Protein AF-A0A355UCE6-F1 (afdb_monomer_lite)

Structure (mmCIF, N/CA/C/O backbone):
data_AF-A0A355UCE6-F1
#
_entry.id   AF-A0A355UCE6-F1
#
loop_
_atom_site.group_PDB
_atom_site.id
_atom_site.type_symbol
_atom_site.label_atom_id
_atom_site.label_alt_id
_atom_site.label_comp_id
_atom_site.label_asym_id
_atom_site.label_entity_id
_atom_site.label_seq_id
_atom_site.pdbx_PDB_ins_code
_atom_site.Cartn_x
_atom_site.Cartn_y
_atom_site.Cartn_z
_atom_site.occupancy
_atom_site.B_iso_or_equiv
_atom_site.auth_seq_id
_atom_site.auth_comp_id
_atom_site.auth_asym_id
_atom_site.auth_atom_id
_atom_site.pdbx_PDB_model_num
ATOM 1 N N . MET A 1 1 ? -4.758 -0.846 -3.168 1.00 91.81 1 MET A N 1
ATOM 2 C CA . MET A 1 1 ? -5.588 -1.915 -2.593 1.00 91.81 1 MET A CA 1
ATOM 3 C C . MET A 1 1 ? -6.322 -1.317 -1.412 1.00 91.81 1 MET A C 1
ATOM 5 O O . MET A 1 1 ? -5.687 -0.976 -0.423 1.00 91.81 1 MET A O 1
ATOM 9 N N . LEU A 1 2 ? -7.637 -1.150 -1.549 1.00 95.31 2 LEU A N 1
ATOM 10 C CA . LEU A 1 2 ? -8.475 -0.472 -0.563 1.00 95.31 2 LEU A CA 1
ATOM 11 C C . LEU A 1 2 ? -9.219 -1.497 0.297 1.00 95.31 2 LEU A C 1
ATOM 13 O O . LEU A 1 2 ? -9.940 -2.342 -0.238 1.00 95.31 2 LEU A O 1
ATOM 17 N N . TYR A 1 3 ? -9.097 -1.376 1.614 1.00 95.62 3 TYR A N 1
ATOM 18 C CA . TYR A 1 3 ? -9.779 -2.221 2.590 1.00 95.62 3 TYR A CA 1
ATOM 19 C C . TYR A 1 3 ? -10.805 -1.393 3.346 1.00 95.62 3 TYR A C 1
ATOM 21 O O . TYR A 1 3 ? -10.464 -0.374 3.935 1.00 95.62 3 TYR A O 1
ATOM 29 N N . SER A 1 4 ? -12.063 -1.836 3.373 1.00 96.88 4 SER A N 1
ATOM 30 C CA . SER A 1 4 ? -13.135 -1.194 4.152 1.00 96.88 4 SER A CA 1
ATOM 31 C C . SER A 1 4 ? -13.037 -1.521 5.649 1.00 96.88 4 SER A C 1
ATOM 33 O O . SER A 1 4 ? -13.989 -2.026 6.238 1.00 96.88 4 SER A O 1
ATOM 35 N N . VAL A 1 5 ? -11.857 -1.290 6.221 1.00 95.94 5 VAL A N 1
ATOM 36 C CA . VAL A 1 5 ? -11.521 -1.439 7.638 1.00 95.94 5 VAL A CA 1
ATOM 37 C C . VAL A 1 5 ? -10.628 -0.264 8.014 1.00 95.94 5 VAL A C 1
ATOM 39 O O . VAL A 1 5 ? -9.648 -0.013 7.323 1.00 95.94 5 VAL A O 1
ATOM 42 N N . GLY A 1 6 ? -10.955 0.445 9.089 1.00 96.44 6 GLY A N 1
ATOM 43 C CA . GLY A 1 6 ? -10.163 1.558 9.608 1.00 96.44 6 GLY A CA 1
ATOM 44 C C . GLY A 1 6 ? -10.219 1.641 11.132 1.00 96.44 6 GLY A C 1
ATOM 45 O O . GLY A 1 6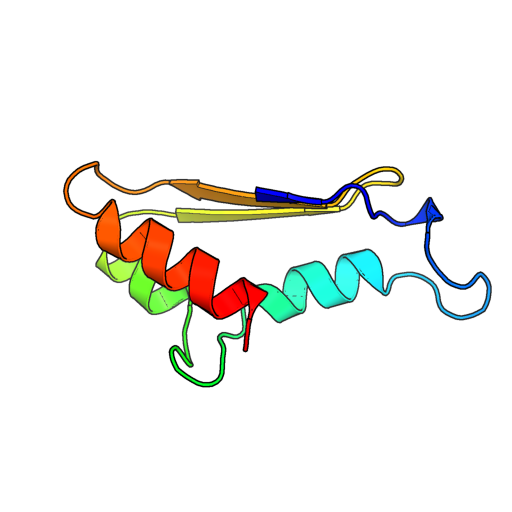 ? -10.622 0.698 11.814 1.00 96.44 6 GLY A O 1
ATOM 46 N N . ALA A 1 7 ? -9.840 2.791 11.692 1.00 96.94 7 ALA A N 1
ATOM 47 C CA . ALA A 1 7 ? -9.788 2.974 13.146 1.00 96.94 7 ALA A CA 1
ATOM 48 C C . ALA A 1 7 ? -11.153 2.784 13.845 1.00 96.94 7 ALA A C 1
ATOM 50 O O . ALA A 1 7 ? -11.199 2.436 15.024 1.00 96.94 7 ALA A O 1
ATOM 51 N N . LYS A 1 8 ? -12.282 2.970 13.139 1.00 96.56 8 LYS A N 1
ATOM 52 C CA . LYS A 1 8 ? -13.626 2.761 13.712 1.00 96.56 8 LYS A CA 1
ATOM 53 C C . LYS A 1 8 ? -13.950 1.289 13.986 1.00 96.56 8 LYS A C 1
ATOM 55 O O . LYS A 1 8 ? -14.846 1.011 14.779 1.00 96.56 8 LYS A O 1
ATOM 60 N N . ASP A 1 9 ? -13.259 0.372 13.312 1.00 96.69 9 ASP A N 1
ATOM 61 C CA . ASP A 1 9 ? -13.509 -1.071 13.375 1.0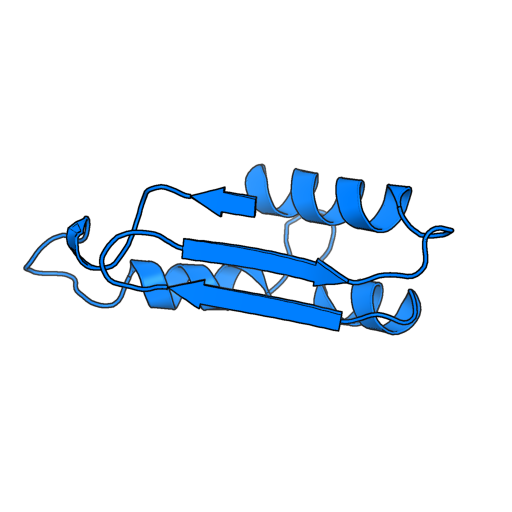0 96.69 9 ASP A CA 1
ATOM 62 C C . ASP A 1 9 ? -12.678 -1.752 14.479 1.00 96.69 9 ASP A C 1
ATOM 64 O O . ASP A 1 9 ? -12.748 -2.966 14.684 1.00 96.69 9 ASP A O 1
ATOM 68 N N . GLU A 1 10 ? -11.882 -0.972 15.213 1.00 96.56 10 GLU A N 1
ATOM 69 C CA . GLU A 1 10 ? -11.028 -1.453 16.290 1.00 96.56 10 GLU A CA 1
ATOM 70 C C . GLU A 1 10 ? -11.824 -1.846 17.541 1.00 96.56 10 GLU A C 1
ATOM 72 O O . GLU A 1 10 ? -12.908 -1.338 17.840 1.00 96.56 10 GLU A O 1
ATOM 77 N N . ASN A 1 11 ? -11.242 -2.736 18.349 1.00 95.69 11 ASN A N 1
ATOM 78 C CA . ASN A 1 11 ? -11.759 -2.975 19.689 1.00 95.69 11 ASN A CA 1
ATOM 79 C C . ASN A 1 11 ? -11.521 -1.711 20.538 1.00 95.69 11 ASN A C 1
ATOM 81 O O . ASN A 1 11 ? -10.367 -1.300 20.662 1.00 95.69 11 ASN A O 1
ATOM 85 N N . PRO A 1 12 ? -12.540 -1.141 21.211 1.00 94.75 12 PRO A N 1
ATOM 86 C CA . PRO A 1 12 ? -12.373 0.076 22.012 1.00 94.75 12 PRO A CA 1
ATOM 87 C C . PRO A 1 12 ? -11.319 -0.020 23.128 1.00 94.75 12 PRO A C 1
ATOM 89 O O . PRO A 1 12 ? -10.808 0.997 23.582 1.00 94.75 12 PRO A O 1
ATOM 92 N N . ASN A 1 13 ? -10.975 -1.235 23.573 1.00 97.12 13 ASN A N 1
ATOM 93 C CA . ASN A 1 13 ? -9.926 -1.481 24.569 1.00 97.12 13 ASN A CA 1
ATOM 94 C C . ASN A 1 13 ? -8.535 -1.736 23.951 1.00 97.12 13 ASN A C 1
ATOM 96 O O . ASN A 1 13 ? -7.585 -2.012 24.685 1.00 97.12 13 ASN A O 1
ATOM 100 N N . LYS A 1 14 ? -8.410 -1.727 22.618 1.00 93.75 14 LYS A N 1
ATOM 101 C CA . LYS A 1 14 ? -7.175 -1.981 21.857 1.00 93.75 14 LYS A CA 1
ATOM 102 C C . LYS A 1 14 ? -7.144 -1.106 20.600 1.00 93.75 14 LYS A C 1
ATOM 104 O O . LYS A 1 14 ? -7.400 -1.581 19.497 1.00 93.75 14 LYS A O 1
ATOM 109 N N . THR A 1 15 ? -6.847 0.172 20.798 1.00 96.19 15 THR A N 1
ATOM 110 C CA . THR A 1 15 ? -6.830 1.181 19.734 1.00 96.19 15 THR A CA 1
ATOM 111 C C . THR A 1 15 ? -5.470 1.286 19.041 1.00 96.19 15 THR A C 1
ATOM 113 O O . THR A 1 15 ? -4.438 0.997 19.650 1.00 96.19 15 THR A O 1
ATOM 116 N N . GLY A 1 16 ? -5.459 1.772 17.800 1.00 95.88 16 GLY A N 1
ATOM 117 C CA . GLY A 1 16 ? -4.265 1.977 16.975 1.00 95.88 16 GLY A CA 1
ATOM 118 C C . GLY A 1 16 ? -3.794 0.724 16.238 1.00 95.88 16 GLY A C 1
ATOM 119 O O . GLY A 1 16 ? -2.715 0.733 15.654 1.00 95.88 16 GLY A O 1
ATOM 120 N N . PHE A 1 17 ? -4.574 -0.355 16.269 1.00 96.88 17 PHE A N 1
ATOM 121 C CA . PHE A 1 17 ? -4.229 -1.624 15.635 1.00 96.88 17 PHE A CA 1
ATOM 122 C C . PHE A 1 17 ? -4.350 -1.559 14.116 1.00 96.88 17 PHE A C 1
ATOM 124 O O . PHE A 1 17 ? -3.491 -2.110 13.442 1.00 96.88 17 PHE A O 1
ATOM 131 N N . ALA A 1 18 ? -5.350 -0.864 13.572 1.00 96.38 18 ALA A N 1
ATOM 132 C CA . ALA A 1 18 ? -5.484 -0.694 12.128 1.00 96.38 18 ALA A CA 1
ATOM 133 C C . ALA A 1 18 ? -4.242 0.010 11.554 1.00 96.38 18 ALA A C 1
ATOM 135 O O . ALA A 1 18 ? -3.604 -0.502 10.638 1.00 96.38 18 ALA A O 1
ATOM 136 N N . HIS A 1 19 ? -3.818 1.106 12.189 1.00 97.06 19 HIS A N 1
ATOM 137 C CA . HIS A 1 19 ? -2.596 1.817 11.812 1.00 97.06 19 HIS A CA 1
ATOM 138 C C . HIS A 1 19 ? -1.327 0.998 12.112 1.00 97.06 19 HIS A C 1
ATOM 140 O O . HIS A 1 19 ? -0.407 0.980 11.309 1.00 97.06 19 HIS A O 1
ATOM 146 N N . LEU A 1 20 ? -1.255 0.266 13.229 1.00 96.31 20 LEU A N 1
ATOM 147 C CA . LEU A 1 20 ? -0.112 -0.615 13.498 1.00 96.31 20 LEU A CA 1
ATOM 148 C C . LEU A 1 20 ? 0.044 -1.685 12.410 1.00 96.31 20 LEU A C 1
ATOM 150 O O . LEU A 1 20 ? 1.153 -1.909 11.932 1.00 96.31 20 LEU A O 1
ATOM 154 N N . PHE A 1 21 ? -1.049 -2.347 12.024 1.00 94.69 21 PHE A N 1
ATOM 155 C CA . PHE A 1 21 ? -1.012 -3.356 10.974 1.00 94.69 21 PHE A CA 1
ATOM 156 C C . PHE A 1 21 ? -0.634 -2.741 9.631 1.00 94.69 21 PHE A C 1
ATOM 158 O O . PHE A 1 21 ? 0.187 -3.338 8.950 1.00 94.69 21 PHE A O 1
ATOM 165 N N . GLU A 1 22 ? -1.116 -1.540 9.294 1.00 95.56 22 GLU A N 1
ATOM 166 C CA . GLU A 1 22 ? -0.638 -0.775 8.133 1.00 95.56 22 GLU A CA 1
ATOM 167 C C . GLU A 1 22 ? 0.893 -0.733 8.046 1.00 95.56 22 GLU A C 1
ATOM 169 O O . GLU A 1 22 ? 1.438 -1.175 7.037 1.00 95.56 22 GLU A O 1
ATOM 174 N N . HIS A 1 23 ? 1.582 -0.310 9.113 1.00 95.31 23 HIS A N 1
ATOM 175 C CA . HIS A 1 23 ? 3.054 -0.280 9.152 1.00 95.31 23 HIS A CA 1
ATOM 176 C C . HIS A 1 23 ? 3.680 -1.673 9.030 1.00 95.31 23 HIS A C 1
ATOM 178 O O . HIS A 1 23 ? 4.676 -1.855 8.331 1.00 95.31 23 HIS A O 1
ATOM 184 N N . LEU A 1 24 ? 3.102 -2.681 9.689 1.00 94.19 24 LEU A N 1
ATOM 185 C CA . LEU A 1 24 ? 3.635 -4.045 9.647 1.00 94.19 24 LEU A CA 1
ATOM 186 C C . LEU A 1 24 ? 3.566 -4.667 8.247 1.00 94.19 24 LEU A C 1
ATOM 188 O O . LEU A 1 24 ? 4.428 -5.479 7.918 1.00 94.19 24 LEU A O 1
ATOM 192 N N . MET A 1 25 ? 2.621 -4.248 7.401 1.00 92.62 25 MET A N 1
ATOM 193 C CA . MET A 1 25 ? 2.522 -4.746 6.023 1.00 92.62 25 MET A CA 1
ATOM 194 C C . MET A 1 25 ? 3.690 -4.305 5.117 1.00 92.62 25 MET A C 1
ATOM 196 O O . MET A 1 25 ? 3.816 -4.841 4.018 1.00 92.62 25 MET A O 1
ATOM 200 N N . PHE A 1 26 ? 4.548 -3.370 5.547 1.00 92.31 26 PHE A N 1
ATOM 201 C CA . PHE A 1 26 ? 5.791 -3.006 4.840 1.00 92.31 26 PHE A CA 1
ATOM 202 C C . PHE A 1 26 ? 6.999 -3.842 5.275 1.00 92.31 26 PHE A C 1
ATOM 204 O O . PHE A 1 26 ? 8.006 -3.896 4.580 1.00 92.31 26 PHE A O 1
ATOM 211 N N . SER A 1 27 ? 6.907 -4.556 6.402 1.00 90.38 27 SER A N 1
ATOM 212 C CA . SER A 1 27 ? 8.037 -5.313 6.970 1.00 90.38 27 SER A CA 1
ATOM 213 C C . SER A 1 27 ? 8.375 -6.602 6.206 1.00 90.38 27 SER A C 1
ATOM 215 O O . SER A 1 27 ? 9.180 -7.404 6.677 1.00 90.38 27 SER A O 1
ATOM 217 N N . GLY A 1 28 ? 7.749 -6.815 5.049 1.00 91.06 28 GLY A N 1
ATOM 218 C CA . GLY A 1 28 ? 7.868 -8.026 4.257 1.00 91.06 28 GLY A CA 1
ATOM 219 C C . GLY A 1 28 ? 6.947 -9.154 4.719 1.00 91.06 28 GLY A C 1
ATOM 220 O O . GLY A 1 28 ? 6.121 -9.020 5.621 1.00 91.06 28 GLY A O 1
ATOM 221 N N . SER A 1 29 ? 7.105 -10.289 4.058 1.00 92.44 29 SER A N 1
ATOM 222 C CA . SER A 1 29 ? 6.305 -11.495 4.216 1.00 92.44 29 SER A CA 1
ATOM 223 C C . SER A 1 29 ? 7.205 -12.729 4.312 1.00 92.44 29 SER A C 1
ATOM 225 O O . SER A 1 29 ? 8.439 -12.660 4.282 1.00 92.44 29 SER A O 1
ATOM 227 N N . LYS A 1 30 ? 6.586 -13.911 4.367 1.00 91.25 30 LYS A N 1
ATOM 228 C CA . LYS A 1 30 ? 7.311 -15.185 4.305 1.00 91.25 30 LYS A CA 1
ATOM 229 C C . LYS A 1 30 ? 8.167 -15.338 3.037 1.00 91.25 30 LYS A C 1
ATOM 231 O O . LYS A 1 30 ? 9.241 -15.939 3.118 1.00 91.25 30 LYS A O 1
ATOM 236 N N . ASN A 1 31 ? 7.690 -14.846 1.892 1.00 92.75 31 ASN A N 1
ATOM 237 C CA . ASN A 1 31 ? 8.346 -15.030 0.594 1.00 92.75 31 ASN A CA 1
ATOM 238 C C . ASN A 1 31 ? 9.217 -13.828 0.199 1.00 92.75 31 ASN A C 1
ATOM 240 O O . ASN A 1 31 ? 10.246 -14.019 -0.446 1.00 92.75 31 ASN A O 1
ATOM 244 N N . TYR A 1 32 ? 8.861 -12.621 0.649 1.00 93.69 32 TYR A N 1
ATOM 245 C CA . TYR A 1 32 ? 9.568 -11.376 0.347 1.00 93.69 32 TYR A CA 1
ATOM 246 C C . TYR A 1 32 ? 9.909 -10.654 1.647 1.00 93.69 32 TYR A C 1
ATOM 248 O O . TYR A 1 32 ? 9.129 -9.859 2.155 1.00 93.69 32 TYR A O 1
ATOM 256 N N . LYS A 1 33 ? 11.079 -10.960 2.217 1.00 92.38 33 LYS A N 1
ATOM 257 C CA . LYS A 1 33 ? 11.486 -10.450 3.540 1.00 92.38 33 LYS A CA 1
ATOM 258 C C . LYS A 1 33 ? 11.666 -8.936 3.601 1.00 92.38 33 LYS A C 1
ATOM 260 O O . LYS A 1 33 ? 11.592 -8.377 4.684 1.00 92.38 33 LYS A O 1
ATOM 265 N N . ASP A 1 34 ? 11.967 -8.323 2.466 1.00 94.56 34 ASP A N 1
ATOM 266 C CA . ASP A 1 34 ? 12.190 -6.891 2.346 1.00 94.56 34 ASP A CA 1
ATOM 267 C C . ASP A 1 34 ? 11.340 -6.396 1.179 1.00 94.56 34 ASP A C 1
ATOM 269 O O . ASP A 1 34 ? 11.693 -6.580 0.013 1.00 94.56 34 ASP A O 1
ATOM 273 N N . PHE A 1 35 ? 10.143 -5.909 1.505 1.00 94.94 35 PHE A N 1
ATOM 274 C CA . PHE A 1 35 ? 9.190 -5.428 0.510 1.00 94.94 35 PHE A CA 1
ATOM 275 C C . PHE A 1 35 ? 9.740 -4.176 -0.176 1.00 94.94 35 PHE A C 1
ATOM 277 O O . PHE A 1 35 ? 9.783 -4.119 -1.405 1.00 94.94 35 PHE A O 1
ATOM 284 N N . ASP A 1 36 ? 10.219 -3.216 0.617 1.00 94.44 36 ASP A N 1
ATOM 285 C CA . ASP A 1 36 ? 10.671 -1.911 0.138 1.00 94.44 36 ASP A CA 1
ATOM 286 C C . ASP A 1 36 ? 11.886 -2.033 -0.785 1.00 94.44 36 ASP A C 1
ATOM 288 O O . ASP A 1 36 ? 11.892 -1.418 -1.851 1.00 94.44 36 ASP A O 1
ATOM 292 N N . ALA A 1 37 ? 12.852 -2.907 -0.472 1.00 95.94 37 ALA A N 1
ATOM 293 C CA . ALA A 1 37 ? 14.003 -3.133 -1.349 1.00 95.94 37 ALA A CA 1
ATOM 294 C C . ALA A 1 37 ? 13.591 -3.574 -2.765 1.00 95.94 37 ALA A C 1
ATOM 296 O O . ALA A 1 37 ? 14.128 -3.074 -3.750 1.00 95.94 37 ALA A O 1
ATOM 297 N N . ILE A 1 38 ? 12.602 -4.466 -2.893 1.00 96.44 38 ILE A N 1
ATOM 298 C CA . ILE A 1 38 ? 12.138 -4.948 -4.206 1.00 96.44 38 ILE A CA 1
ATOM 299 C C . ILE A 1 38 ? 11.422 -3.828 -4.975 1.00 96.44 38 ILE A C 1
ATOM 301 O O . ILE A 1 38 ? 11.559 -3.722 -6.200 1.00 96.44 38 ILE A O 1
ATOM 305 N N . VAL A 1 39 ? 10.660 -2.984 -4.272 1.00 97.00 39 VAL A N 1
ATOM 306 C CA . VAL A 1 39 ? 9.984 -1.818 -4.862 1.00 97.00 39 VAL A CA 1
ATOM 307 C C . VAL A 1 39 ? 11.005 -0.799 -5.376 1.00 97.00 39 VAL A C 1
ATOM 309 O O . VAL A 1 39 ? 10.900 -0.354 -6.523 1.00 97.00 39 VAL A O 1
ATOM 312 N N . GLU A 1 40 ? 12.023 -0.485 -4.573 1.00 97.06 40 GLU A N 1
ATOM 313 C CA . GLU A 1 40 ? 13.102 0.442 -4.931 1.00 97.06 40 GLU A CA 1
ATOM 314 C C . GLU A 1 40 ? 13.949 -0.086 -6.100 1.00 97.06 40 GLU A C 1
ATOM 316 O O . GLU A 1 40 ? 14.204 0.644 -7.062 1.00 97.06 40 GLU A O 1
ATOM 321 N N . GLU A 1 41 ? 14.322 -1.371 -6.082 1.00 97.38 41 GLU A N 1
ATOM 322 C CA . GLU A 1 41 ? 15.033 -2.038 -7.185 1.00 97.38 41 GLU A CA 1
ATOM 323 C C . GLU A 1 41 ? 14.218 -2.035 -8.488 1.00 97.38 41 GLU A C 1
ATOM 325 O O . GLU A 1 41 ? 14.781 -1.963 -9.584 1.00 97.38 41 GLU A O 1
ATOM 330 N N . SER A 1 42 ? 12.886 -2.040 -8.380 1.00 97.75 42 SER A N 1
ATOM 331 C CA . SER A 1 42 ? 11.952 -1.930 -9.510 1.00 97.75 42 SER A CA 1
ATOM 332 C C . SER A 1 42 ? 11.700 -0.483 -9.962 1.00 97.75 42 SER A C 1
ATOM 334 O O . SER A 1 42 ? 10.832 -0.243 -10.810 1.00 97.75 42 SER A O 1
ATOM 336 N N . ALA A 1 43 ? 12.473 0.475 -9.438 1.00 97.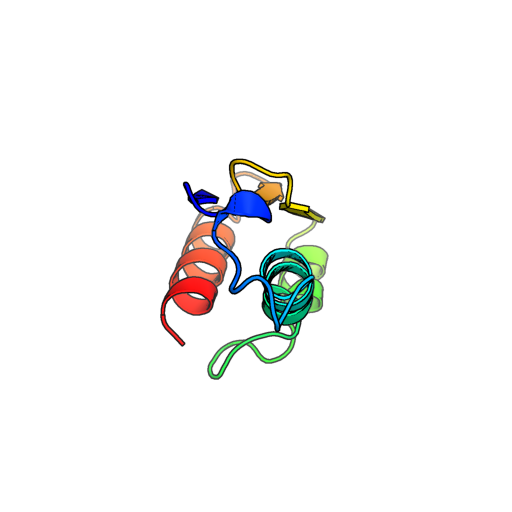56 43 ALA A N 1
ATOM 337 C CA . ALA A 1 43 ? 12.399 1.905 -9.726 1.00 97.56 43 ALA A CA 1
ATOM 338 C C . ALA A 1 43 ? 11.025 2.524 -9.430 1.00 97.56 43 ALA A C 1
ATOM 340 O O . ALA A 1 43 ? 10.509 3.312 -10.231 1.00 97.56 43 ALA A O 1
ATOM 341 N N . GLY A 1 44 ? 10.425 2.173 -8.294 1.00 97.19 44 GLY A N 1
ATOM 342 C CA . GLY A 1 44 ? 9.208 2.837 -7.853 1.00 97.19 44 GLY A CA 1
ATOM 343 C C . GLY A 1 44 ? 9.107 3.020 -6.350 1.00 97.19 44 GLY A C 1
ATOM 344 O O . GLY A 1 44 ? 10.106 3.003 -5.639 1.00 97.19 44 GLY A O 1
ATOM 345 N N . GLU A 1 45 ? 7.889 3.277 -5.894 1.00 97.44 45 GLU A N 1
ATOM 346 C CA . GLU A 1 45 ? 7.590 3.706 -4.530 1.00 97.44 45 GLU A CA 1
ATOM 347 C C . GLU A 1 45 ? 6.286 3.073 -4.041 1.00 97.44 45 GLU A C 1
ATOM 349 O O . GLU A 1 45 ? 5.399 2.738 -4.833 1.00 97.44 45 GLU A O 1
ATOM 354 N N . SER A 1 46 ? 6.156 2.913 -2.727 1.00 96.56 46 SER A N 1
ATOM 355 C CA . SER A 1 46 ? 4.933 2.423 -2.100 1.00 96.56 46 SER A CA 1
ATOM 356 C C . SER A 1 46 ? 4.616 3.217 -0.842 1.00 96.56 46 SER A C 1
ATOM 358 O O . SER A 1 46 ? 5.502 3.817 -0.233 1.00 96.56 46 SER A O 1
ATOM 360 N N . ASN A 1 47 ? 3.337 3.272 -0.482 1.00 97.06 47 ASN A N 1
ATOM 361 C CA . ASN A 1 47 ? 2.892 3.911 0.748 1.00 97.06 47 ASN A CA 1
ATOM 362 C C . ASN A 1 47 ? 1.482 3.428 1.119 1.00 97.06 47 ASN A C 1
ATOM 364 O O . ASN A 1 47 ? 0.827 2.696 0.369 1.00 97.06 47 ASN A O 1
ATOM 368 N N . ALA A 1 48 ? 1.017 3.830 2.295 1.00 97.44 48 ALA A N 1
ATOM 369 C CA . ALA A 1 48 ? -0.309 3.527 2.789 1.00 97.44 48 ALA A CA 1
ATOM 370 C C . ALA A 1 48 ? -0.813 4.627 3.720 1.00 97.44 48 ALA A C 1
ATOM 372 O O . ALA A 1 48 ? -0.073 5.523 4.123 1.00 97.44 48 ALA A O 1
ATOM 373 N N . PHE A 1 49 ? -2.104 4.573 4.022 1.00 97.75 49 PHE A N 1
ATOM 374 C CA . PHE A 1 49 ? -2.672 5.325 5.128 1.00 97.75 49 PHE A CA 1
ATOM 375 C C . PHE A 1 49 ? -3.950 4.666 5.637 1.00 97.75 49 PHE A C 1
ATOM 377 O O . PHE A 1 49 ? -4.735 4.090 4.879 1.00 97.75 49 PHE A O 1
ATOM 384 N N . THR A 1 50 ? -4.190 4.847 6.928 1.00 98.31 50 THR A N 1
ATOM 385 C CA . THR A 1 50 ? -5.389 4.415 7.634 1.00 98.31 50 THR A CA 1
ATOM 386 C C . THR A 1 50 ? -6.128 5.636 8.139 1.00 98.31 50 THR A C 1
ATOM 388 O O . THR A 1 50 ? -5.568 6.497 8.820 1.00 98.31 50 THR A O 1
ATOM 391 N N . ASN A 1 51 ? -7.418 5.704 7.834 1.00 97.69 51 ASN A N 1
ATOM 392 C CA . ASN A 1 51 ? -8.324 6.647 8.469 1.00 97.69 51 ASN A CA 1
ATOM 393 C C . ASN A 1 51 ? -9.382 5.890 9.283 1.00 97.69 51 ASN A C 1
ATOM 395 O O . ASN A 1 51 ? -9.237 4.707 9.589 1.00 97.69 51 ASN A O 1
ATOM 399 N N . ASN A 1 52 ? -10.445 6.582 9.686 1.00 97.56 52 ASN A N 1
ATOM 400 C CA . ASN A 1 52 ? -11.504 5.952 10.466 1.00 97.56 52 ASN A CA 1
ATOM 401 C C . ASN A 1 52 ? -12.264 4.883 9.677 1.00 97.56 52 ASN A C 1
ATOM 403 O O . ASN A 1 52 ? -12.754 3.943 10.285 1.00 97.56 52 ASN A O 1
ATOM 407 N N . ASP A 1 53 ? -12.371 5.021 8.359 1.00 97.88 53 ASP A N 1
ATOM 408 C CA . ASP A 1 53 ? -13.273 4.246 7.515 1.00 97.88 53 ASP A CA 1
ATOM 409 C C . ASP A 1 53 ? -12.593 3.152 6.696 1.00 97.88 53 ASP A C 1
ATOM 411 O O . ASP A 1 53 ? -13.249 2.166 6.353 1.00 97.88 53 ASP A O 1
ATOM 415 N N . TYR A 1 54 ? -11.327 3.348 6.337 1.00 98.00 54 TYR A N 1
ATOM 416 C CA . TYR A 1 54 ? -10.588 2.453 5.465 1.00 98.00 54 TYR A CA 1
ATOM 417 C C . TYR A 1 54 ? -9.073 2.575 5.655 1.00 98.00 54 TYR A C 1
ATOM 419 O O . TYR A 1 54 ? -8.555 3.597 6.120 1.00 98.00 54 TYR A O 1
ATOM 427 N N . THR A 1 55 ? -8.380 1.545 5.185 1.00 98.19 55 THR A N 1
ATOM 428 C CA . THR A 1 55 ? -6.936 1.530 4.968 1.00 98.19 55 THR A CA 1
ATOM 429 C C . THR A 1 55 ? -6.687 1.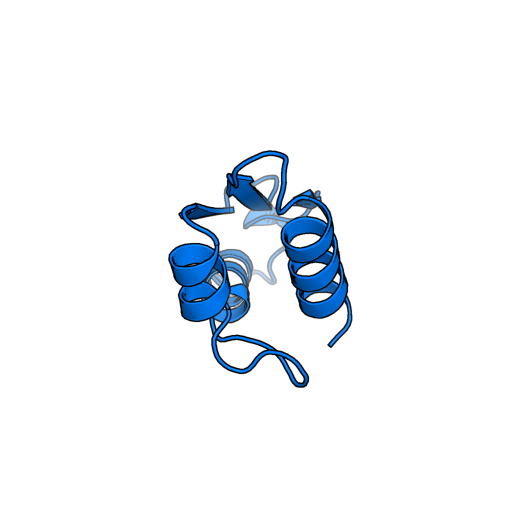344 3.478 1.00 98.19 55 THR A C 1
ATOM 431 O O . THR A 1 55 ? -7.256 0.447 2.848 1.00 98.19 55 THR A O 1
ATOM 434 N N . ASP A 1 56 ? -5.865 2.211 2.898 1.00 97.69 56 ASP A N 1
ATOM 435 C CA . ASP A 1 56 ? -5.441 2.113 1.505 1.00 97.69 56 ASP A CA 1
ATOM 436 C C . ASP A 1 56 ? -3.939 1.885 1.443 1.00 97.69 56 ASP A C 1
ATOM 438 O O . ASP A 1 56 ? -3.174 2.585 2.102 1.00 97.69 56 ASP A O 1
ATOM 442 N N . TYR A 1 57 ? -3.534 0.927 0.621 1.00 96.81 57 TYR A N 1
ATOM 443 C CA . TYR A 1 57 ? -2.139 0.679 0.298 1.00 96.81 57 TYR A CA 1
ATOM 444 C C . TYR A 1 57 ? -1.935 0.834 -1.199 1.00 96.81 57 TYR A C 1
ATOM 446 O O . TYR A 1 57 ? -2.702 0.279 -1.984 1.00 96.81 57 TYR A O 1
ATOM 454 N N . TYR A 1 58 ? -0.877 1.499 -1.633 1.00 96.38 58 TYR A N 1
ATOM 455 C CA . TYR A 1 58 ? -0.604 1.665 -3.054 1.00 96.38 58 TYR A CA 1
ATOM 456 C C . TYR A 1 58 ? 0.876 1.514 -3.364 1.00 96.38 58 TYR A C 1
ATOM 458 O O . TYR A 1 58 ? 1.747 1.779 -2.537 1.00 96.38 58 TYR A O 1
ATOM 466 N N . ILE A 1 59 ? 1.131 1.084 -4.594 1.00 96.75 59 ILE A N 1
ATOM 467 C CA . ILE A 1 59 ? 2.455 0.919 -5.167 1.00 96.75 59 ILE A CA 1
ATOM 468 C C . ILE A 1 59 ? 2.454 1.536 -6.566 1.00 96.75 59 ILE A C 1
ATOM 470 O O . ILE A 1 59 ? 1.547 1.294 -7.367 1.00 96.75 59 ILE A O 1
ATOM 474 N N . THR A 1 60 ? 3.469 2.341 -6.853 1.00 97.69 60 THR A N 1
ATOM 475 C CA . THR A 1 60 ? 3.684 2.988 -8.146 1.00 97.69 60 THR A CA 1
ATOM 476 C C . THR A 1 60 ? 4.988 2.461 -8.722 1.00 97.69 60 THR A C 1
ATOM 478 O O . THR A 1 60 ? 6.046 2.690 -8.149 1.00 97.69 60 THR A O 1
ATOM 481 N N . LEU A 1 61 ? 4.921 1.771 -9.862 1.00 97.81 61 LEU A N 1
ATOM 482 C CA . LEU A 1 61 ? 6.081 1.224 -10.573 1.00 97.81 61 LEU A CA 1
ATOM 483 C C . LEU A 1 61 ? 5.996 1.543 -12.079 1.00 97.81 61 LEU A C 1
ATOM 485 O O . LEU A 1 61 ? 4.896 1.765 -12.601 1.00 97.81 61 LEU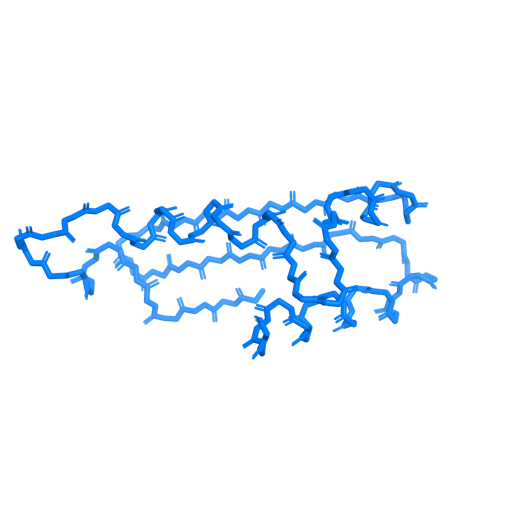 A O 1
ATOM 489 N N . PRO A 1 62 ? 7.123 1.505 -12.817 1.00 98.31 62 PRO A N 1
ATOM 490 C CA . PRO A 1 62 ? 7.111 1.479 -14.276 1.00 98.31 62 PRO A CA 1
ATOM 491 C C . PRO A 1 62 ? 6.261 0.318 -14.810 1.00 98.31 62 PRO A C 1
ATOM 493 O O . PRO A 1 62 ? 6.259 -0.776 -14.247 1.00 98.31 62 PRO A O 1
ATOM 496 N N . SER A 1 63 ? 5.583 0.516 -15.944 1.00 97.62 63 SER A N 1
ATOM 497 C CA . SER A 1 63 ? 4.664 -0.487 -16.511 1.00 97.62 63 SER A CA 1
ATOM 498 C C . SER A 1 63 ? 5.326 -1.829 -16.850 1.00 97.62 63 SER A C 1
ATOM 500 O O . SER A 1 63 ? 4.654 -2.858 -16.864 1.00 97.62 63 SER A O 1
ATOM 502 N N . THR A 1 64 ? 6.641 -1.842 -17.079 1.00 98.19 64 THR A N 1
ATOM 503 C CA . THR A 1 64 ? 7.437 -3.061 -17.289 1.00 98.19 64 THR A CA 1
ATOM 504 C C . THR A 1 64 ? 7.538 -3.947 -16.045 1.00 98.19 64 THR A C 1
ATOM 506 O O . THR A 1 64 ? 7.825 -5.129 -16.186 1.00 98.19 64 THR A O 1
ATOM 509 N N . HIS A 1 65 ? 7.276 -3.407 -14.850 1.00 98.12 65 HIS A N 1
ATOM 510 C CA . HIS A 1 65 ? 7.310 -4.119 -13.566 1.00 98.12 65 HIS A CA 1
ATOM 511 C C . HIS A 1 65 ? 5.905 -4.423 -13.016 1.00 98.12 65 HIS A C 1
ATOM 513 O O . HIS A 1 65 ? 5.735 -4.653 -11.820 1.00 98.12 65 HIS A O 1
ATOM 519 N N . LEU A 1 66 ? 4.878 -4.442 -13.877 1.00 97.25 66 LEU A N 1
ATOM 520 C CA . LEU A 1 66 ? 3.503 -4.749 -13.465 1.00 97.25 66 LEU A CA 1
ATOM 52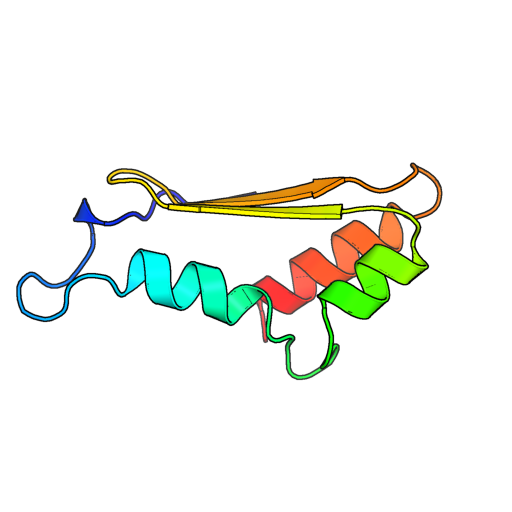1 C C . LEU A 1 66 ? 3.387 -6.119 -12.774 1.00 97.25 66 LEU A C 1
ATOM 523 O O . LEU A 1 66 ? 2.655 -6.252 -11.797 1.00 97.25 66 LEU A O 1
ATOM 527 N N . GLU A 1 67 ? 4.115 -7.127 -13.259 1.00 97.31 67 GLU A N 1
ATOM 528 C CA . GLU A 1 67 ? 4.130 -8.456 -12.639 1.00 97.31 67 GLU A CA 1
ATOM 529 C C . GLU A 1 67 ? 4.700 -8.409 -11.216 1.00 97.31 67 GLU A C 1
ATOM 531 O O . GLU A 1 67 ? 4.093 -8.970 -10.306 1.00 97.31 67 GLU A O 1
ATOM 536 N N . THR A 1 68 ? 5.792 -7.666 -11.001 1.00 96.62 68 THR A N 1
ATOM 537 C CA . THR A 1 68 ? 6.365 -7.438 -9.667 1.00 96.62 68 THR A CA 1
ATOM 538 C C . THR A 1 68 ? 5.347 -6.795 -8.731 1.00 96.62 68 THR A C 1
ATOM 540 O O . THR A 1 68 ? 5.163 -7.276 -7.615 1.00 96.62 68 THR A O 1
ATOM 543 N N . ALA A 1 69 ? 4.629 -5.762 -9.194 1.00 96.50 69 ALA A N 1
ATOM 544 C CA . ALA A 1 69 ? 3.598 -5.093 -8.399 1.00 96.50 69 ALA A CA 1
ATOM 545 C C . ALA A 1 69 ? 2.527 -6.085 -7.919 1.00 96.50 69 ALA A C 1
ATOM 547 O O . ALA A 1 69 ? 2.225 -6.168 -6.731 1.00 96.50 69 ALA A O 1
ATOM 548 N N . LEU A 1 70 ? 1.971 -6.866 -8.849 1.00 95.75 70 LEU A N 1
ATOM 549 C CA . LEU A 1 70 ? 0.896 -7.815 -8.556 1.00 95.75 70 LEU A CA 1
ATOM 550 C C . LEU A 1 70 ? 1.368 -8.962 -7.658 1.00 95.75 70 LEU A C 1
ATOM 552 O O . LEU A 1 70 ? 0.616 -9.412 -6.796 1.00 95.75 70 LEU A O 1
ATOM 556 N N . MET A 1 71 ? 2.603 -9.422 -7.844 1.00 95.81 71 MET A N 1
ATOM 557 C CA . MET A 1 71 ? 3.214 -10.473 -7.036 1.00 95.81 71 MET A CA 1
ATOM 558 C C . MET A 1 71 ? 3.418 -10.023 -5.587 1.00 95.81 71 MET A C 1
ATOM 560 O O . MET A 1 71 ? 3.002 -10.731 -4.670 1.00 95.81 71 MET A O 1
ATOM 564 N N . LEU A 1 72 ? 4.006 -8.840 -5.385 1.00 96.19 72 LEU A N 1
ATOM 565 C CA . LEU A 1 72 ? 4.221 -8.257 -4.061 1.00 96.19 72 LEU A CA 1
ATOM 566 C C . LEU A 1 72 ? 2.894 -8.020 -3.330 1.00 96.19 72 LEU A C 1
ATOM 568 O O . LEU A 1 72 ? 2.740 -8.417 -2.176 1.00 96.19 72 LEU A O 1
ATOM 572 N N . GLU A 1 73 ? 1.911 -7.434 -4.016 1.00 95.06 73 GLU A N 1
ATOM 573 C CA . GLU A 1 73 ? 0.578 -7.188 -3.460 1.00 95.06 73 GLU A CA 1
ATOM 574 C C . GLU A 1 73 ? -0.158 -8.485 -3.111 1.00 95.06 73 GLU A C 1
ATOM 576 O O . GLU A 1 73 ? -0.750 -8.598 -2.037 1.00 95.06 73 GLU A O 1
ATOM 581 N N . SER A 1 74 ? -0.100 -9.493 -3.987 1.00 94.19 74 SER A N 1
ATOM 582 C CA . SER A 1 74 ? -0.726 -10.792 -3.730 1.00 94.19 74 SER A CA 1
ATOM 583 C C . SER A 1 74 ? -0.123 -11.481 -2.512 1.00 94.19 74 SER A C 1
ATOM 585 O O . SER A 1 74 ? -0.852 -12.108 -1.745 1.00 94.19 74 SER A O 1
ATOM 587 N N . ASP A 1 75 ? 1.196 -11.415 -2.358 1.00 94.88 75 ASP A N 1
ATOM 588 C CA . ASP A 1 75 ? 1.883 -12.107 -1.279 1.00 94.88 75 ASP A CA 1
ATOM 589 C C . ASP A 1 75 ? 1.648 -11.431 0.069 1.00 94.88 75 ASP A C 1
ATOM 591 O O . ASP A 1 75 ? 1.273 -12.105 1.027 1.00 94.88 75 ASP A O 1
ATOM 595 N N . ARG A 1 76 ? 1.733 -10.095 0.096 1.00 92.75 76 ARG A N 1
ATOM 596 C CA . ARG A 1 76 ? 1.419 -9.265 1.262 1.00 92.75 76 ARG A CA 1
ATOM 597 C C . ARG A 1 76 ? 0.027 -9.554 1.828 1.00 92.75 76 ARG A C 1
ATOM 599 O O . ARG A 1 76 ? -0.160 -9.512 3.033 1.00 92.75 76 ARG A O 1
ATOM 606 N N . MET A 1 77 ? -0.953 -9.872 0.982 1.00 89.62 77 MET A N 1
ATOM 607 C CA . MET A 1 77 ? -2.333 -10.120 1.428 1.00 89.62 77 MET A CA 1
ATOM 608 C C . MET A 1 77 ? -2.628 -11.558 1.838 1.00 89.62 77 MET A C 1
ATOM 610 O O . MET A 1 77 ? -3.705 -11.826 2.375 1.00 89.62 77 MET A O 1
ATOM 614 N N . HIS A 1 78 ? -1.714 -12.486 1.568 1.00 88.75 78 HIS A N 1
ATOM 615 C CA . HIS A 1 78 ? -1.940 -13.904 1.817 1.00 88.75 78 HIS A CA 1
ATOM 616 C C . HIS A 1 78 ? -1.045 -14.492 2.912 1.00 88.75 78 HIS A C 1
ATOM 618 O O . HIS A 1 78 ? -1.486 -15.419 3.595 1.00 88.75 78 HIS A O 1
ATOM 624 N N . ASN A 1 79 ? 0.187 -13.995 3.064 1.00 80.88 79 ASN A N 1
ATOM 625 C CA . ASN A 1 79 ? 1.253 -14.619 3.858 1.00 80.88 79 ASN A CA 1
ATOM 626 C C . ASN A 1 79 ? 1.792 -13.711 4.962 1.00 80.88 79 ASN A C 1
ATOM 628 O O . ASN A 1 79 ? 2.291 -14.289 5.956 1.00 80.88 79 ASN A O 1
#

Sequence (79 aa):
MLYSVGAKDENPNKTGFAHLFEHLMFSGSKNYKDFDAIVEESAGESNAFTNNDYTDYYITLPSTHLETALMLESDRMHN

Radius of gyration: 13.45 Å; chains: 1; bounding box: 29×22×42 Å

pLDDT: mean 95.55, std 2.72, range [80.88, 98.31]

Foldseek 3Di:
DKDQDAQQNDDPVDGCVRVVVQVVLQCDAPVGRHLQVLLVVQVWDWHWDGDNGIIDIDIDGPPVCVVVRCVSVVRSVPD

Secondary structure (DSSP, 8-state):
-EES--GGGSBTTB-SHHHHHHHHTTS--SS-S-HHHHHHHTT-EEEEEE-SS-EEEEEE--GGGHHHHHHHHHHHTT-